Protein AF-A0A6B1FXC0-F1 (afdb_monomer)

Radius of gyration: 12.17 Å; Cα contacts (8 Å, |Δi|>4): 71; chains: 1; bounding box: 24×28×30 Å

Organism: NCBI:txid2605266

Secondary structure (DSSP, 8-state):
-HHHHHHHHTT----EE-------SS-SS--S-GGGTTTSS-HHHHHHHEESSHHHHT-TTSHHHHHTT-

Foldseek 3Di:
DVVLVVCLVVVHDAAAEDQDPDQPDPDPQDSDDVVSPVSPPDSVLNVLRYHHDPVSCCDCSHPNVVVVVD

Mean predicted aligned error: 5.66 Å

Solvent-accessible surface area (backbone atoms only — not comparable to full-atom values): 4428 Å² total; per-residue (Å²): 110,72,68,56,54,53,35,42,74,68,71,42,94,74,74,49,77,43,86,70,88,74,69,84,40,101,41,87,91,50,54,54,68,66,78,70,54,76,67,46,63,61,78,85,47,34,69,36,35,47,29,72,46,77,73,48,60,72,30,74,86,24,49,60,36,44,61,76,72,110

pLDDT: mean 81.26, std 9.78, range [60.59, 93.0]

Structure (mmCIF, N/CA/C/O backbone):
data_AF-A0A6B1FXC0-F1
#
_entry.id   AF-A0A6B1FXC0-F1
#
loop_
_atom_site.group_PDB
_atom_site.id
_atom_site.type_symbol
_atom_site.label_atom_id
_atom_site.label_alt_id
_atom_site.label_comp_id
_atom_site.label_asym_id
_atom_site.label_entity_id
_atom_site.label_seq_id
_atom_site.pdbx_PDB_ins_code
_atom_site.Cartn_x
_atom_site.Cartn_y
_atom_site.Cartn_z
_atom_site.occupancy
_atom_site.B_iso_or_equiv
_atom_site.auth_seq_id
_atom_site.auth_comp_id
_atom_site.auth_asym_id
_atom_site.auth_atom_id
_atom_site.pdbx_PDB_model_num
ATOM 1 N N . MET A 1 1 ? 9.492 -12.654 0.577 1.00 75.81 1 MET A N 1
ATOM 2 C CA . MET A 1 1 ? 8.516 -13.413 -0.246 1.00 75.81 1 MET A CA 1
ATOM 3 C C . MET A 1 1 ? 7.534 -14.202 0.626 1.00 75.81 1 MET A C 1
ATOM 5 O O . MET A 1 1 ? 6.353 -13.904 0.554 1.00 75.81 1 MET A O 1
ATOM 9 N N . ILE A 1 2 ? 7.983 -15.137 1.483 1.00 84.50 2 ILE A N 1
ATOM 10 C CA . ILE A 1 2 ? 7.087 -15.970 2.326 1.00 84.50 2 ILE A CA 1
ATOM 11 C C . ILE A 1 2 ? 6.241 -15.132 3.300 1.00 84.50 2 ILE A C 1
ATOM 13 O O . ILE A 1 2 ? 5.017 -15.215 3.287 1.00 84.50 2 ILE A O 1
ATOM 17 N N . GLU A 1 3 ? 6.884 -14.278 4.097 1.00 88.88 3 GLU A N 1
ATOM 18 C CA . GLU A 1 3 ? 6.207 -13.445 5.106 1.00 88.88 3 GLU A CA 1
ATOM 19 C C . GLU A 1 3 ? 5.176 -12.501 4.483 1.00 88.88 3 GLU A C 1
ATOM 21 O O . GLU A 1 3 ? 4.100 -12.287 5.034 1.00 88.88 3 GLU A O 1
ATOM 26 N N . MET A 1 4 ? 5.482 -11.986 3.292 1.00 83.25 4 MET A N 1
ATOM 27 C CA . MET A 1 4 ? 4.580 -11.106 2.565 1.00 83.25 4 MET A CA 1
ATOM 28 C C . MET A 1 4 ? 3.330 -11.847 2.087 1.00 83.25 4 MET A C 1
ATOM 30 O O . MET A 1 4 ? 2.226 -11.337 2.243 1.00 83.25 4 MET A O 1
ATOM 34 N N . GLY A 1 5 ? 3.482 -13.073 1.573 1.00 83.44 5 GLY A N 1
ATOM 35 C CA . GLY A 1 5 ? 2.341 -13.912 1.200 1.00 83.44 5 GLY A CA 1
ATOM 36 C C . GLY A 1 5 ? 1.431 -14.213 2.393 1.00 83.44 5 GLY A C 1
ATOM 37 O O . GLY A 1 5 ? 0.211 -14.127 2.277 1.00 83.44 5 GLY A O 1
ATOM 38 N N . MET A 1 6 ? 2.014 -14.479 3.566 1.00 89.56 6 MET A N 1
ATOM 39 C CA . MET A 1 6 ? 1.247 -14.652 4.804 1.00 89.56 6 MET A CA 1
ATOM 40 C C . MET A 1 6 ? 0.535 -13.363 5.233 1.00 89.56 6 MET A C 1
ATOM 42 O O . MET A 1 6 ? -0.622 -13.416 5.641 1.00 89.56 6 MET A O 1
ATOM 46 N N . ALA A 1 7 ? 1.202 -12.209 5.145 1.00 88.00 7 ALA A N 1
ATOM 47 C CA . ALA A 1 7 ? 0.617 -10.917 5.497 1.00 88.00 7 ALA A CA 1
ATOM 48 C C . ALA A 1 7 ? -0.590 -10.580 4.609 1.00 88.00 7 ALA A C 1
ATOM 50 O O . ALA A 1 7 ? -1.653 -10.251 5.137 1.00 88.00 7 ALA A O 1
ATOM 51 N N . VAL A 1 8 ? -0.451 -10.763 3.293 1.00 84.62 8 VAL A N 1
ATOM 52 C CA . VAL A 1 8 ? -1.540 -10.614 2.316 1.00 84.62 8 VAL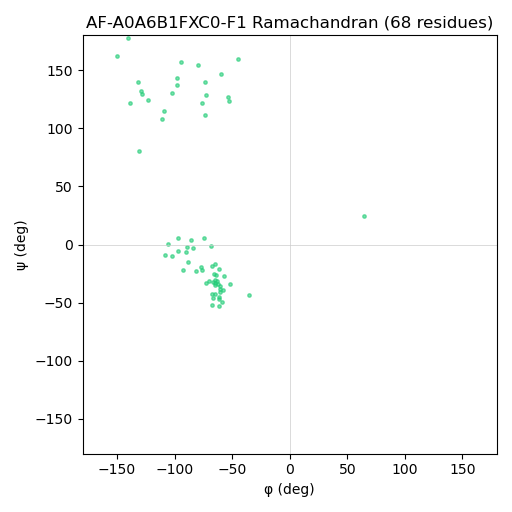 A CA 1
ATOM 53 C C . VAL A 1 8 ? -2.695 -11.565 2.638 1.00 84.62 8 VAL A C 1
ATOM 55 O O . VAL A 1 8 ? -3.83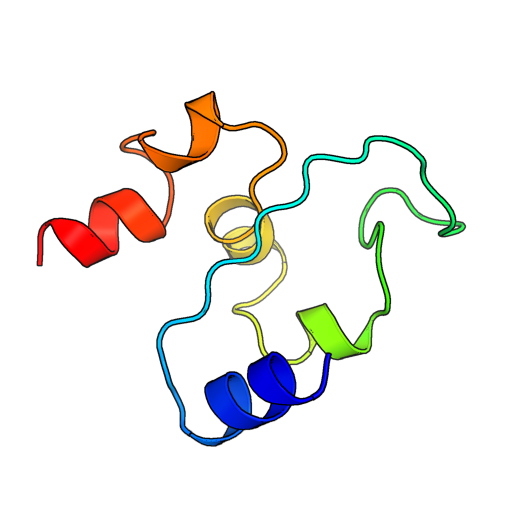9 -11.126 2.727 1.00 84.62 8 VAL A O 1
ATOM 58 N N . ALA A 1 9 ? -2.415 -12.854 2.865 1.00 87.31 9 ALA A N 1
ATOM 59 C CA . ALA A 1 9 ? -3.448 -13.853 3.154 1.00 87.31 9 ALA A CA 1
ATOM 60 C C . ALA A 1 9 ? -4.218 -13.567 4.456 1.00 87.31 9 ALA A C 1
ATOM 62 O O . ALA A 1 9 ? -5.401 -13.881 4.562 1.00 87.31 9 ALA A O 1
ATOM 63 N N . LEU A 1 10 ? -3.559 -12.952 5.440 1.00 90.44 10 LEU A N 1
ATOM 64 C CA . LEU A 1 10 ? -4.163 -12.544 6.710 1.00 90.44 10 LEU A CA 1
ATOM 65 C C . LEU A 1 10 ? -4.828 -11.158 6.651 1.00 90.44 10 LEU A C 1
ATOM 67 O O . LEU A 1 10 ? -5.265 -10.661 7.688 1.00 90.44 10 LEU A O 1
ATOM 71 N N . GLY A 1 11 ? -4.878 -10.509 5.482 1.00 86.75 11 GLY A N 1
ATOM 72 C CA . GLY A 1 11 ? -5.448 -9.168 5.329 1.00 86.75 11 GLY A CA 1
ATOM 73 C C . GLY A 1 11 ? -4.679 -8.086 6.090 1.00 86.75 11 GLY A C 1
ATOM 74 O O . GLY A 1 11 ? -5.253 -7.061 6.460 1.00 86.75 11 GLY A O 1
ATOM 75 N N . LYS A 1 12 ? -3.389 -8.307 6.372 1.00 88.50 12 LYS A N 1
ATOM 76 C CA . LYS A 1 12 ? -2.561 -7.318 7.063 1.00 88.50 12 LYS A CA 1
ATOM 77 C C . LYS A 1 12 ? -2.216 -6.164 6.114 1.00 88.50 12 LYS A C 1
ATOM 79 O O . LYS A 1 12 ? -1.864 -6.420 4.957 1.00 88.50 12 LYS A O 1
ATOM 84 N N . PRO A 1 13 ? -2.227 -4.909 6.600 1.00 87.81 13 PRO A N 1
ATOM 85 C CA . PRO A 1 13 ? -1.676 -3.783 5.855 1.00 87.81 13 PRO A CA 1
ATOM 86 C C . PRO A 1 13 ? -0.243 -4.101 5.424 1.00 87.81 13 PRO A C 1
ATOM 88 O O . PRO A 1 13 ? 0.594 -4.457 6.255 1.00 87.81 13 PRO A O 1
ATOM 91 N N . THR A 1 14 ? 0.018 -4.025 4.122 1.00 88.25 14 THR A N 1
ATOM 92 C CA . THR A 1 14 ? 1.300 -4.411 3.529 1.00 88.25 14 THR A CA 1
ATOM 93 C C . THR A 1 14 ? 1.810 -3.266 2.662 1.00 88.25 14 THR A C 1
ATOM 95 O O . THR A 1 14 ? 1.086 -2.755 1.811 1.00 88.25 14 THR A O 1
ATOM 98 N N . PHE A 1 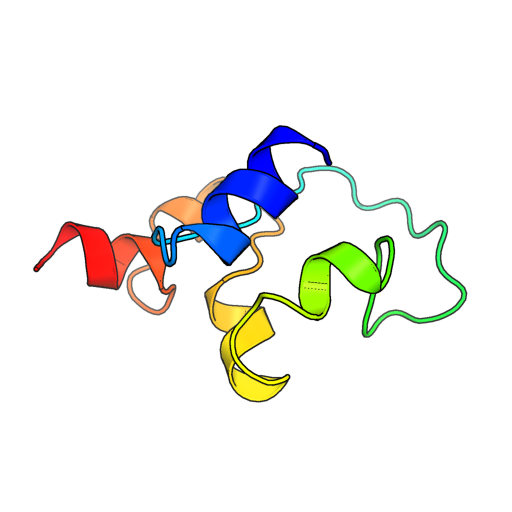15 ? 3.062 -2.874 2.882 1.00 89.62 15 PHE A N 1
ATOM 99 C CA . PHE A 1 15 ? 3.746 -1.788 2.181 1.00 89.62 15 PHE A CA 1
ATOM 100 C C . PHE A 1 15 ? 5.090 -2.321 1.6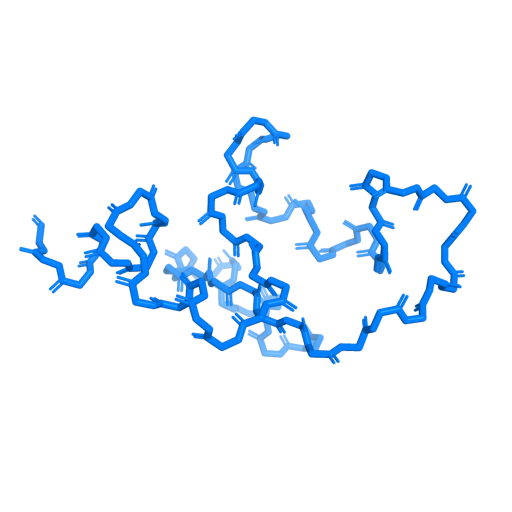86 1.00 89.62 15 PHE A C 1
ATOM 102 O O . PHE A 1 15 ? 5.805 -2.973 2.449 1.00 89.62 15 PHE A O 1
ATOM 109 N N . LEU A 1 16 ? 5.425 -2.086 0.418 1.00 88.50 16 LEU A N 1
ATOM 110 C CA . LEU A 1 16 ? 6.600 -2.668 -0.222 1.00 88.50 16 LEU A CA 1
ATOM 111 C C . LEU A 1 16 ? 7.643 -1.598 -0.508 1.00 88.50 16 LEU A C 1
ATOM 113 O O . LEU A 1 16 ? 7.487 -0.800 -1.425 1.00 88.50 16 LEU A O 1
ATOM 117 N N . PHE A 1 17 ? 8.730 -1.624 0.249 1.00 89.12 17 PHE A N 1
ATOM 118 C CA . PHE A 1 17 ? 9.898 -0.797 -0.011 1.00 89.12 17 PHE A CA 1
ATOM 119 C C . PHE A 1 17 ? 10.966 -1.579 -0.768 1.00 89.12 17 PHE A C 1
ATOM 121 O O . PHE A 1 17 ? 11.253 -2.737 -0.449 1.00 89.12 17 PHE A O 1
ATOM 128 N N . ARG A 1 18 ? 11.560 -0.924 -1.764 1.00 83.94 18 ARG A N 1
ATOM 129 C CA . ARG A 1 18 ? 12.676 -1.437 -2.541 1.00 83.94 18 ARG A CA 1
ATOM 130 C C . ARG A 1 18 ? 13.694 -0.320 -2.772 1.00 83.94 18 ARG A C 1
ATOM 132 O O . ARG A 1 18 ? 13.379 0.669 -3.414 1.00 83.94 18 ARG A O 1
ATOM 139 N N . ASP A 1 19 ? 14.923 -0.554 -2.325 1.00 82.25 19 ASP A N 1
ATOM 140 C CA . ASP A 1 19 ? 16.069 0.360 -2.484 1.00 82.25 19 ASP A CA 1
ATOM 141 C C . ASP A 1 19 ? 16.971 0.008 -3.688 1.00 82.25 19 ASP A C 1
ATOM 143 O O . ASP A 1 19 ? 18.057 0.542 -3.879 1.00 82.25 19 ASP A O 1
ATOM 147 N N . ASP A 1 20 ? 16.557 -0.972 -4.494 1.00 78.62 20 ASP A N 1
ATOM 148 C CA . ASP A 1 20 ? 17.328 -1.478 -5.629 1.00 78.62 20 ASP A CA 1
ATOM 149 C C . ASP A 1 20 ? 16.682 -1.053 -6.951 1.00 78.62 20 ASP A C 1
ATOM 151 O O . ASP A 1 20 ? 15.589 -1.506 -7.286 1.00 78.62 20 ASP A O 1
ATOM 155 N N . PHE A 1 21 ? 17.377 -0.220 -7.724 1.00 69.81 21 PHE A N 1
ATOM 156 C CA . PHE A 1 21 ? 16.909 0.302 -9.014 1.00 69.81 21 PHE A CA 1
ATOM 157 C C . PHE A 1 21 ? 17.164 -0.643 -10.195 1.00 69.81 21 PHE A C 1
ATOM 159 O O . PHE A 1 21 ? 16.784 -0.338 -11.325 1.00 69.81 21 PHE A O 1
ATOM 166 N N . ARG A 1 22 ? 17.826 -1.786 -9.981 1.00 71.19 22 ARG A N 1
ATOM 167 C CA . ARG A 1 22 ? 18.133 -2.721 -11.070 1.00 71.19 22 ARG A CA 1
ATOM 168 C C . ARG A 1 22 ? 16.864 -3.450 -11.502 1.00 71.19 22 ARG A C 1
ATOM 170 O O . ARG A 1 22 ? 16.349 -4.284 -10.760 1.00 71.19 22 ARG A O 1
ATOM 177 N N . SER A 1 23 ? 16.357 -3.179 -12.701 1.00 63.56 23 SER A N 1
ATOM 178 C CA . SER A 1 23 ? 15.256 -3.978 -13.240 1.00 63.56 23 SER A CA 1
ATOM 179 C C . SER A 1 23 ? 15.782 -5.325 -13.734 1.00 63.56 23 SER A C 1
ATOM 181 O O . SER A 1 23 ? 16.671 -5.382 -14.579 1.00 63.56 23 SER A O 1
ATOM 183 N N . VAL A 1 24 ? 15.245 -6.411 -13.178 1.00 61.53 24 VAL A N 1
ATOM 184 C CA . VAL A 1 24 ? 15.440 -7.786 -13.682 1.00 61.53 24 VAL A CA 1
ATOM 185 C C . VAL A 1 24 ? 14.163 -8.269 -14.390 1.00 61.53 24 VAL A C 1
ATOM 187 O O . VAL A 1 24 ? 14.097 -9.395 -14.869 1.00 61.53 24 VAL A O 1
ATOM 190 N N . ALA A 1 25 ? 13.132 -7.420 -14.444 1.00 63.44 25 ALA A N 1
ATOM 191 C CA . ALA A 1 25 ? 11.883 -7.690 -15.133 1.00 63.44 25 ALA A CA 1
ATOM 192 C C . ALA A 1 25 ? 11.899 -7.039 -16.521 1.00 63.44 25 ALA A C 1
ATOM 194 O O . ALA A 1 25 ? 12.372 -5.913 -16.675 1.00 63.44 25 ALA A O 1
ATOM 195 N N . ASP A 1 26 ? 11.304 -7.717 -17.502 1.00 63.12 26 ASP A N 1
ATOM 196 C CA . ASP A 1 26 ? 11.110 -7.201 -18.867 1.00 63.12 26 ASP A CA 1
ATOM 197 C C . ASP A 1 26 ? 10.099 -6.035 -18.938 1.00 63.12 26 ASP A C 1
ATOM 199 O O . ASP A 1 26 ? 9.836 -5.497 -20.011 1.00 63.12 26 ASP A O 1
ATOM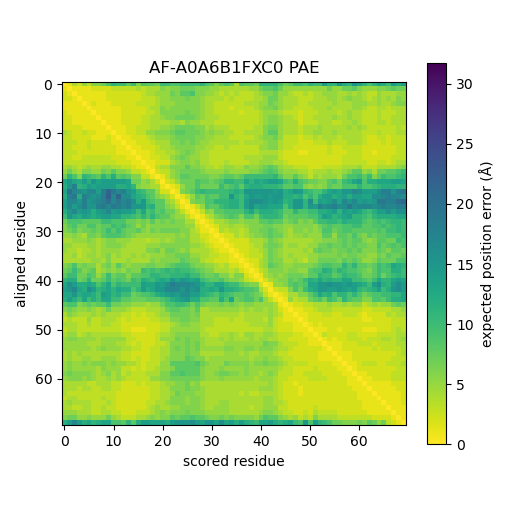 203 N N . THR A 1 27 ? 9.508 -5.642 -17.805 1.00 65.06 27 THR A N 1
ATOM 204 C CA . THR A 1 27 ? 8.536 -4.551 -17.695 1.00 65.06 27 THR A CA 1
ATOM 205 C C . THR A 1 27 ? 8.888 -3.612 -16.547 1.00 6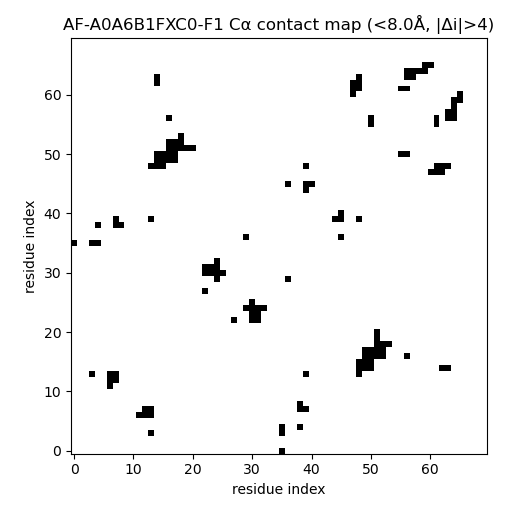5.06 27 THR A C 1
ATOM 207 O O . THR A 1 27 ? 9.272 -4.047 -15.460 1.00 65.06 27 THR A O 1
ATOM 210 N N . GLU A 1 28 ? 8.716 -2.312 -16.781 1.00 66.88 28 GLU A N 1
ATOM 211 C CA . GLU A 1 28 ? 8.848 -1.288 -15.740 1.00 66.88 28 GLU A CA 1
ATOM 212 C C . GLU A 1 28 ? 7.624 -1.227 -14.815 1.00 66.88 28 GLU A C 1
ATOM 214 O O . GLU A 1 28 ? 7.724 -0.736 -13.694 1.00 66.88 28 GLU A O 1
ATOM 219 N N . GLU A 1 29 ? 6.481 -1.763 -15.255 1.00 70.50 29 GLU A N 1
ATOM 220 C CA . GLU A 1 29 ? 5.219 -1.730 -14.505 1.00 70.50 29 GLU A CA 1
ATOM 221 C C . GLU A 1 29 ? 5.237 -2.685 -13.302 1.00 70.50 29 GLU A C 1
ATOM 223 O O . GLU A 1 29 ? 4.674 -2.397 -12.247 1.00 70.50 29 GLU A O 1
ATOM 228 N N . TYR A 1 30 ? 5.944 -3.809 -13.436 1.00 74.06 30 TYR A N 1
ATOM 229 C CA . TYR A 1 30 ? 6.104 -4.809 -12.383 1.00 74.06 30 TYR A CA 1
ATOM 230 C C . TYR A 1 30 ? 7.583 -5.170 -12.243 1.00 74.06 30 TYR A C 1
ATOM 232 O O . TYR A 1 30 ? 8.022 -6.210 -12.733 1.00 74.06 30 TYR A O 1
ATOM 240 N N . PRO A 1 31 ? 8.376 -4.339 -11.544 1.00 71.75 31 PRO A N 1
ATOM 241 C CA . PRO A 1 31 ? 9.833 -4.470 -11.511 1.00 71.75 31 PRO A CA 1
ATOM 242 C C . PRO A 1 31 ? 10.321 -5.643 -10.633 1.00 71.75 31 PRO A C 1
ATOM 244 O O . PRO A 1 31 ? 11.521 -5.785 -10.380 1.00 71.75 31 PRO A O 1
ATOM 247 N N . LEU A 1 32 ? 9.393 -6.457 -10.122 1.00 76.94 32 LEU A N 1
ATOM 248 C CA . LEU A 1 32 ? 9.596 -7.604 -9.242 1.00 76.94 32 LEU A CA 1
ATOM 249 C C . LEU A 1 32 ? 8.638 -8.742 -9.641 1.00 76.94 32 LEU A C 1
ATOM 251 O O . LEU A 1 32 ? 7.799 -8.596 -10.523 1.00 76.94 32 LEU A O 1
ATOM 255 N N . ASN A 1 33 ? 8.738 -9.887 -8.963 1.00 81.38 33 ASN A N 1
ATOM 256 C CA . ASN A 1 33 ? 7.855 -11.029 -9.197 1.00 81.38 33 ASN A CA 1
ATOM 257 C C . ASN A 1 33 ? 6.364 -10.638 -9.101 1.00 81.38 33 ASN A C 1
ATOM 259 O O . ASN A 1 33 ? 5.930 -10.115 -8.077 1.00 81.38 33 ASN A O 1
ATOM 263 N N . LEU A 1 34 ? 5.582 -10.970 -10.134 1.00 76.00 34 LEU A N 1
ATOM 264 C CA . LEU A 1 34 ? 4.149 -10.664 -10.246 1.00 76.00 34 LEU A CA 1
ATOM 265 C C . LEU A 1 34 ? 3.318 -11.093 -9.026 1.00 76.00 34 LEU A C 1
ATOM 267 O O . LEU A 1 34 ? 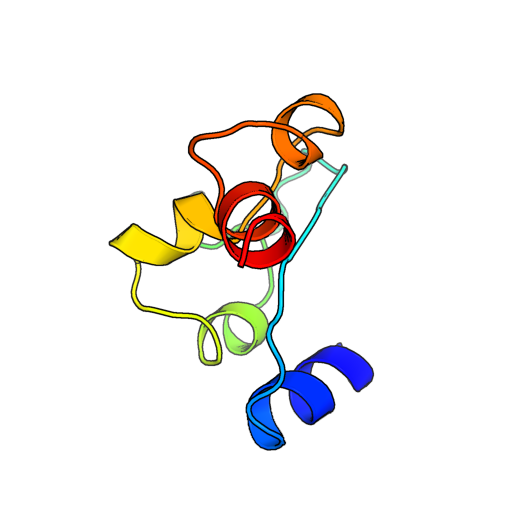2.402 -10.374 -8.634 1.00 76.00 34 LEU A O 1
ATOM 271 N N . MET A 1 35 ? 3.666 -12.205 -8.369 1.00 79.75 35 MET A N 1
ATOM 272 C CA . MET A 1 35 ? 2.962 -12.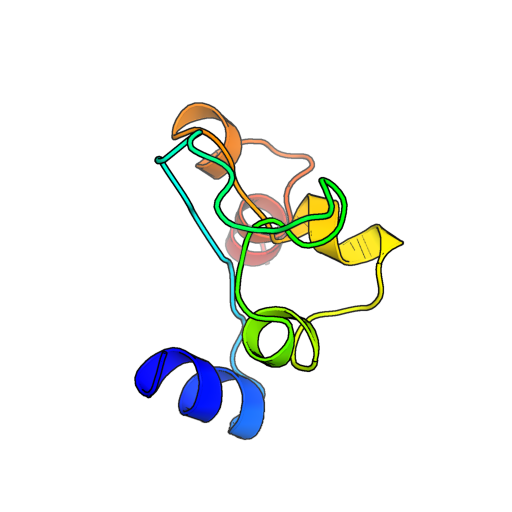698 -7.175 1.00 79.75 35 MET A CA 1
ATOM 273 C C . MET A 1 35 ? 3.072 -11.758 -5.970 1.00 79.75 35 MET A C 1
ATOM 275 O O . MET A 1 35 ? 2.298 -11.875 -5.022 1.00 79.75 35 MET A O 1
ATOM 279 N N . LEU A 1 36 ? 4.022 -10.821 -5.980 1.00 76.25 36 LEU A N 1
ATOM 280 C CA . LEU A 1 36 ? 4.087 -9.768 -4.970 1.00 76.25 36 LEU A CA 1
ATOM 281 C C . LEU A 1 36 ? 2.934 -8.767 -5.125 1.00 76.25 36 LEU A C 1
ATOM 283 O O . LEU A 1 36 ? 2.445 -8.222 -4.138 1.00 76.25 36 LEU A O 1
ATOM 287 N N . PHE A 1 37 ? 2.481 -8.556 -6.358 1.00 75.75 37 PHE A N 1
ATOM 288 C CA . PHE A 1 37 ? 1.481 -7.554 -6.704 1.00 75.75 37 PHE A CA 1
ATOM 289 C C . PHE A 1 37 ? 0.055 -8.113 -6.706 1.00 75.75 37 PHE A C 1
ATOM 291 O O . PHE A 1 37 ? -0.887 -7.361 -6.486 1.00 75.75 37 PHE A O 1
ATOM 298 N N . THR A 1 38 ? -0.127 -9.431 -6.857 1.00 73.38 38 THR A N 1
ATOM 299 C CA . THR A 1 38 ? -1.457 -10.079 -6.846 1.00 73.38 38 THR A CA 1
ATOM 300 C C . THR A 1 38 ? -2.216 -9.913 -5.527 1.00 73.38 38 THR 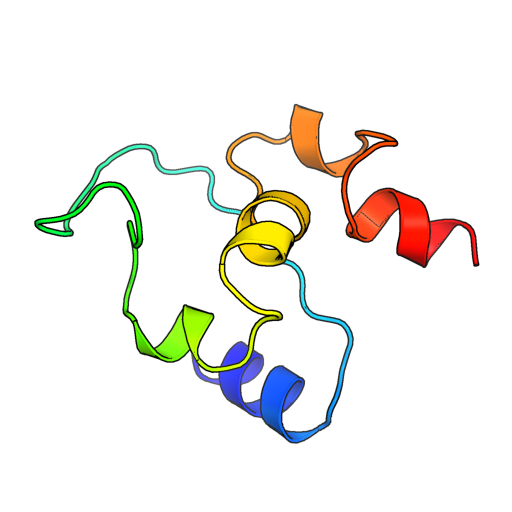A C 1
ATOM 302 O O . THR A 1 38 ? -3.431 -10.079 -5.491 1.00 73.38 38 THR A O 1
ATOM 305 N N . GLY A 1 39 ? -1.497 -9.625 -4.440 1.00 69.31 39 GLY A N 1
ATOM 306 C CA . GLY A 1 39 ? -2.054 -9.365 -3.113 1.00 69.31 39 GLY A CA 1
ATOM 307 C C . GLY A 1 39 ? -2.235 -7.890 -2.761 1.00 69.31 39 GLY A C 1
ATOM 308 O O . GLY A 1 39 ? -2.748 -7.584 -1.687 1.00 69.31 39 GLY A O 1
ATOM 309 N N . MET A 1 40 ? -1.767 -6.984 -3.619 1.00 71.75 40 MET A N 1
ATOM 310 C CA . MET A 1 40 ? -1.806 -5.542 -3.389 1.00 71.75 40 MET A CA 1
ATOM 311 C C . MET A 1 40 ? -3.046 -4.923 -4.038 1.00 71.75 40 MET A C 1
ATOM 313 O O . MET A 1 40 ? -3.615 -5.497 -4.971 1.00 71.75 40 MET A O 1
ATOM 317 N N . PRO A 1 41 ? -3.500 -3.754 -3.558 1.00 67.19 41 PRO A N 1
ATOM 318 C CA . PRO A 1 41 ? -4.585 -3.041 -4.216 1.00 67.19 41 PRO A CA 1
ATOM 319 C C . PRO A 1 41 ? -4.193 -2.692 -5.667 1.00 67.19 41 PRO A C 1
ATOM 321 O O . PRO A 1 41 ? -3.019 -2.485 -5.964 1.00 67.19 41 PRO A O 1
ATOM 324 N N . GLN A 1 42 ? -5.194 -2.687 -6.560 1.00 67.56 42 GLN A N 1
ATOM 325 C CA . GLN A 1 42 ? -5.084 -2.612 -8.034 1.00 67.56 42 GLN A CA 1
ATOM 326 C C . GLN A 1 42 ? -4.083 -1.555 -8.533 1.00 67.56 42 GLN A C 1
ATOM 328 O O . GLN A 1 42 ? -3.817 -0.596 -7.825 1.00 67.56 42 GLN A O 1
ATOM 333 N N . ALA A 1 43 ? -3.601 -1.674 -9.777 1.00 60.88 43 ALA A N 1
ATOM 334 C CA . ALA A 1 43 ? -2.501 -0.893 -10.373 1.00 60.88 43 ALA A CA 1
ATOM 335 C C . ALA A 1 43 ? -2.390 0.595 -9.951 1.00 60.88 43 ALA A C 1
ATOM 337 O O . ALA A 1 43 ? -1.306 1.045 -9.601 1.00 60.88 43 ALA A O 1
ATOM 338 N N . ALA A 1 44 ? -3.493 1.352 -9.882 1.00 60.59 44 ALA A N 1
ATOM 339 C CA . ALA A 1 44 ? -3.474 2.753 -9.430 1.00 60.59 44 ALA A CA 1
ATOM 340 C C . ALA A 1 44 ? -3.071 2.942 -7.947 1.00 60.59 44 ALA A C 1
ATOM 342 O O . ALA A 1 44 ? -2.498 3.960 -7.569 1.00 60.59 44 ALA A O 1
ATOM 343 N N . ALA A 1 45 ? -3.376 1.969 -7.093 1.00 68.06 45 ALA A N 1
ATOM 344 C CA . ALA A 1 45 ? -3.010 1.940 -5.683 1.00 68.06 45 ALA A CA 1
ATOM 345 C C . ALA A 1 45 ? -1.637 1.300 -5.439 1.00 68.06 45 ALA A C 1
ATOM 347 O O . ALA A 1 45 ? -1.082 1.485 -4.354 1.00 68.06 45 ALA A O 1
ATOM 348 N N . LEU A 1 46 ? -1.073 0.593 -6.422 1.00 77.25 46 LEU A N 1
ATOM 349 C CA . LEU A 1 46 ? 0.255 0.004 -6.301 1.00 77.25 46 LEU A CA 1
ATOM 350 C C . LEU A 1 46 ? 1.322 1.082 -6.084 1.00 77.25 46 LEU A C 1
ATOM 352 O O . LEU A 1 46 ? 2.107 0.975 -5.148 1.00 77.25 46 LEU A O 1
ATOM 356 N N . GLU A 1 47 ? 1.274 2.172 -6.852 1.00 81.81 47 GLU A N 1
ATOM 357 C CA . GLU A 1 47 ? 2.170 3.332 -6.701 1.00 81.81 47 GLU A CA 1
ATOM 358 C C . GLU A 1 47 ? 2.119 3.966 -5.297 1.00 81.81 47 GLU A C 1
ATOM 360 O O . GLU A 1 47 ? 3.097 4.551 -4.825 1.00 81.81 47 GLU A O 1
ATOM 365 N N . LEU A 1 48 ? 0.991 3.830 -4.590 1.00 87.06 48 LEU A N 1
ATOM 366 C CA . LEU A 1 48 ? 0.832 4.325 -3.218 1.00 87.06 48 LEU A CA 1
ATOM 367 C C . LEU A 1 48 ? 1.432 3.377 -2.169 1.00 87.06 48 LEU A C 1
ATOM 369 O O . LEU A 1 48 ? 1.722 3.814 -1.054 1.00 87.06 48 LEU A O 1
ATOM 373 N N . HIS A 1 49 ? 1.581 2.093 -2.503 1.00 87.62 49 HIS A N 1
ATOM 374 C CA . HIS A 1 49 ? 2.068 1.033 -1.612 1.00 87.62 49 HIS A CA 1
ATOM 375 C C . HIS A 1 49 ? 3.482 0.557 -1.961 1.00 87.62 49 HIS A C 1
ATOM 377 O O . HIS A 1 49 ? 4.070 -0.187 -1.176 1.00 87.62 49 HIS A O 1
ATOM 383 N N . TYR A 1 50 ? 4.024 0.988 -3.098 1.00 87.75 50 TYR A N 1
ATOM 384 C CA . TYR A 1 50 ? 5.381 0.717 -3.543 1.00 87.75 50 TYR A CA 1
ATOM 385 C C . TYR A 1 50 ? 6.275 1.936 -3.304 1.00 87.75 50 TYR A C 1
ATOM 387 O O . TYR A 1 50 ? 5.908 3.055 -3.660 1.00 87.75 50 TYR A O 1
ATOM 395 N N . TYR A 1 51 ? 7.431 1.727 -2.680 1.00 89.88 51 TYR A N 1
ATOM 396 C CA . TYR A 1 51 ? 8.353 2.783 -2.261 1.00 89.88 51 TYR A CA 1
ATOM 397 C C . TYR A 1 51 ? 9.715 2.536 -2.890 1.00 89.88 51 TYR A C 1
ATOM 399 O O . TYR A 1 51 ? 10.287 1.460 -2.701 1.00 89.88 51 TYR A O 1
ATOM 407 N N . ARG A 1 52 ? 10.223 3.527 -3.623 1.00 87.94 52 ARG A N 1
ATOM 408 C CA . ARG A 1 52 ? 11.493 3.421 -4.370 1.00 87.94 52 ARG A CA 1
ATOM 409 C C . ARG A 1 52 ? 12.673 4.102 -3.689 1.00 87.94 52 ARG A C 1
ATOM 411 O O . ARG A 1 52 ? 13.801 3.958 -4.140 1.00 87.94 52 ARG A O 1
ATOM 418 N N . SER A 1 53 ? 12.411 4.875 -2.643 1.00 88.56 53 SER A N 1
ATOM 419 C CA . SER A 1 53 ? 13.435 5.553 -1.860 1.00 88.56 53 SER A CA 1
ATOM 420 C C . SER A 1 53 ? 12.976 5.708 -0.411 1.00 88.56 53 SER A C 1
ATOM 422 O O . SER A 1 53 ? 11.790 5.559 -0.098 1.00 88.56 53 SER A O 1
ATOM 424 N N . VAL A 1 54 ? 13.920 5.972 0.490 1.00 89.81 54 VAL A N 1
ATOM 425 C CA . VAL A 1 54 ? 13.628 6.140 1.922 1.00 89.81 54 VAL A CA 1
ATOM 426 C C . VAL A 1 54 ? 12.783 7.394 2.162 1.00 89.81 54 VAL A C 1
ATOM 428 O O . VAL A 1 54 ? 11.924 7.402 3.043 1.00 89.81 54 VAL A O 1
ATOM 431 N N . GLU A 1 55 ? 12.960 8.433 1.347 1.00 90.19 55 GLU A N 1
ATOM 432 C CA . GLU A 1 55 ? 12.194 9.681 1.422 1.00 90.19 55 GLU A CA 1
ATOM 433 C C . GLU A 1 55 ? 10.697 9.441 1.177 1.00 90.19 55 GLU A C 1
ATOM 435 O O . GLU A 1 55 ? 9.857 10.077 1.817 1.00 90.19 55 GLU A O 1
ATOM 440 N N . GLU A 1 56 ? 10.350 8.479 0.313 1.00 91.12 56 GLU A N 1
ATOM 441 C CA . GLU A 1 56 ? 8.955 8.129 0.031 1.00 91.12 56 GLU A CA 1
ATOM 442 C C . GLU A 1 56 ? 8.244 7.520 1.259 1.00 91.12 56 GLU A C 1
ATOM 444 O O . GLU A 1 56 ? 7.024 7.622 1.371 1.00 91.12 56 GLU A O 1
ATOM 449 N N . ILE A 1 57 ? 8.965 6.907 2.209 1.00 89.81 57 ILE A N 1
ATOM 450 C CA . ILE A 1 57 ? 8.371 6.222 3.379 1.00 89.81 57 ILE A CA 1
ATOM 451 C C . ILE A 1 57 ? 7.562 7.201 4.245 1.00 89.81 57 ILE A C 1
ATOM 453 O O . ILE A 1 57 ? 6.497 6.852 4.759 1.00 89.81 57 ILE A O 1
ATOM 457 N N . GLY A 1 58 ? 8.053 8.434 4.394 1.00 90.50 58 GLY A N 1
ATOM 458 C CA . GLY A 1 58 ? 7.404 9.487 5.181 1.00 90.50 58 GLY A CA 1
ATOM 459 C C . GLY A 1 58 ? 6.415 10.352 4.397 1.00 90.50 58 GLY A C 1
ATOM 460 O O . GLY A 1 58 ? 5.800 11.253 4.976 1.00 90.50 58 GLY A O 1
ATOM 461 N N . ALA A 1 59 ? 6.269 10.119 3.094 1.00 93.00 59 ALA A N 1
ATOM 462 C CA . ALA A 1 59 ? 5.546 11.022 2.216 1.00 93.00 59 ALA A CA 1
ATOM 463 C C . ALA A 1 59 ? 4.029 10.952 2.459 1.00 93.00 59 ALA A C 1
ATOM 465 O O . ALA A 1 59 ? 3.430 9.877 2.507 1.00 93.00 59 ALA A O 1
ATOM 466 N N . ALA A 1 60 ? 3.389 12.109 2.655 1.00 91.31 60 ALA A N 1
ATOM 467 C CA . ALA A 1 60 ? 2.002 12.207 3.124 1.00 91.31 60 ALA A CA 1
ATOM 468 C C . ALA A 1 60 ? 0.978 11.614 2.142 1.00 91.31 60 ALA A C 1
ATOM 470 O O . ALA A 1 60 ? -0.116 11.197 2.531 1.00 91.31 60 ALA A O 1
ATOM 471 N N . GLU A 1 61 ? 1.325 11.597 0.864 1.00 89.69 61 GLU A N 1
ATOM 472 C CA . GLU A 1 61 ? 0.539 11.035 -0.216 1.00 89.69 61 GLU A CA 1
ATOM 473 C C . GLU A 1 61 ? 0.588 9.505 -0.249 1.00 89.69 61 GLU A C 1
ATOM 475 O O . GLU A 1 61 ? -0.350 8.908 -0.782 1.00 89.69 61 GLU A O 1
ATOM 480 N N . LYS A 1 62 ? 1.606 8.873 0.346 1.00 92.88 62 LYS A N 1
ATOM 481 C CA . LYS A 1 62 ? 1.792 7.419 0.341 1.00 92.88 62 LYS A CA 1
ATOM 482 C C . LYS A 1 62 ? 0.911 6.716 1.373 1.00 92.88 62 LYS A C 1
ATOM 484 O O . LYS A 1 62 ? 0.502 7.282 2.390 1.00 92.88 62 LYS A O 1
ATOM 489 N N . ALA A 1 63 ? 0.609 5.447 1.111 1.00 90.62 63 ALA A N 1
ATOM 490 C CA . ALA A 1 63 ? -0.346 4.682 1.905 1.00 90.62 63 ALA A CA 1
ATOM 491 C C . ALA A 1 63 ? 0.113 4.454 3.356 1.00 90.62 63 ALA A C 1
ATOM 493 O O . ALA A 1 63 ? -0.721 4.455 4.258 1.00 90.62 63 ALA A O 1
ATOM 494 N N . LEU A 1 64 ? 1.421 4.320 3.594 1.00 91.75 64 LEU A N 1
ATOM 495 C CA . LEU A 1 64 ? 1.995 4.098 4.921 1.00 91.75 64 LEU A CA 1
ATOM 496 C C . LEU A 1 64 ? 1.790 5.317 5.818 1.00 91.75 64 LEU A C 1
ATOM 498 O O . LEU A 1 64 ? 1.336 5.171 6.949 1.00 91.75 64 LEU A O 1
ATOM 502 N N . ALA A 1 65 ? 2.065 6.520 5.307 1.00 92.38 65 ALA A N 1
ATOM 503 C CA . ALA A 1 65 ? 1.874 7.755 6.060 1.00 92.38 65 ALA A CA 1
ATOM 504 C C . ALA A 1 65 ? 0.398 8.011 6.386 1.00 92.38 65 ALA A C 1
ATOM 506 O O . ALA A 1 65 ? 0.089 8.532 7.456 1.00 92.38 65 ALA A O 1
ATOM 507 N N . ARG A 1 66 ? -0.516 7.636 5.481 1.00 90.69 66 ARG A N 1
ATOM 508 C CA . ARG A 1 66 ? -1.964 7.697 5.730 1.00 90.69 66 ARG A CA 1
ATOM 509 C C . ARG A 1 66 ? -2.376 6.694 6.801 1.00 90.69 66 ARG A C 1
ATOM 511 O O . ARG A 1 66 ? -2.964 7.093 7.792 1.00 90.69 66 ARG A O 1
ATOM 518 N N . TRP A 1 67 ? -1.987 5.430 6.646 1.00 91.31 67 TRP A N 1
ATOM 519 C CA . TRP A 1 67 ? -2.283 4.368 7.608 1.00 91.31 67 TRP A CA 1
ATOM 520 C C . TRP A 1 67 ? -1.745 4.673 9.014 1.00 91.31 67 TRP A C 1
ATOM 522 O O . TRP A 1 67 ? -2.434 4.439 10.002 1.00 91.31 67 TRP A O 1
ATOM 532 N N . ALA A 1 68 ? -0.546 5.251 9.115 1.00 91.44 68 ALA A N 1
ATOM 533 C CA . ALA A 1 68 ? 0.063 5.620 10.391 1.00 91.44 68 ALA A CA 1
ATOM 534 C C . ALA A 1 68 ? -0.664 6.768 11.121 1.00 91.44 68 ALA A C 1
ATOM 536 O O . ALA A 1 68 ? -0.461 6.943 12.322 1.00 91.44 68 ALA A O 1
ATOM 537 N N . ARG A 1 69 ? -1.487 7.561 10.420 1.00 89.88 69 ARG A N 1
ATOM 538 C CA . ARG A 1 69 ? -2.249 8.681 11.000 1.00 89.88 69 ARG A CA 1
ATOM 539 C C . ARG A 1 69 ? -3.644 8.280 11.503 1.00 89.88 69 ARG A C 1
ATOM 541 O O . ARG A 1 69 ? -4.269 9.104 12.169 1.00 89.88 69 ARG A O 1
ATOM 548 N N . GLY A 1 70 ? -4.079 7.042 11.251 1.00 79.38 70 GLY A N 1
ATOM 549 C CA . GLY A 1 70 ? -5.438 6.554 11.534 1.00 79.38 70 GLY A CA 1
ATOM 550 C C . GLY A 1 70 ? -6.441 6.922 10.449 1.00 79.38 70 GLY A C 1
ATOM 551 O O . GLY A 1 70 ? -7.648 6.855 10.762 1.00 79.38 70 GLY A O 1
#

Nearest PDB structures (foldseek):
  8pqp-assembly1_B  TM=8.981E-01  e=7.799E-06  Chroococcidiopsis thermalis PCC 7203
  8rh3-assembly1_D  TM=9.063E-01  e=2.090E-05  Chroococcidiopsis thermalis PCC 7203
  8pqt-assembly1_B-2  TM=9.039E-01  e=2.545E-05  Chroococcidiopsis thermalis PCC 7203
  8pqq-assembly1_D  TM=8.995E-01  e=2.545E-05  Chroococcidiopsis thermalis PCC 7203
  8rh3-assembly1_A  TM=9.052E-01  e=2.718E-05  Chroococcidiopsis thermalis PCC 7203

InterPro domains:
  IPR007710 Nucleoside 2-deoxyribosyltransferase [PF05014] (1-35)

Sequence (70 aa):
MIEMGMAVALGKPTFLFRDDFRSVADTEEYPLNLMLFTGMPQAAALELHYYRSVEEIGAAEKALARWARG